Protein AF-A0A538Q6T3-F1 (afdb_monomer)

Foldseek 3Di:
DDDDDDDDDDPPPPPPPPPPDPPLPDQPDLQWAKDWPFKDDPPGTADVQDADEAEAAQRRHKIKTKIFDSPLQFKKKKFKDWACDPDPQDAGQWIWIWHRDSHRITMIIIRCNRVDDPVQAPHWIKIKIKMKRDDACRDDNHNPHRDPSIHMDMGIYTYHYHYPDDD

Structure (mmCIF, N/CA/C/O backbone):
data_AF-A0A538Q6T3-F1
#
_entry.id   AF-A0A538Q6T3-F1
#
loop_
_atom_site.group_PDB
_atom_site.id
_atom_site.type_symbol
_atom_site.label_atom_id
_atom_site.la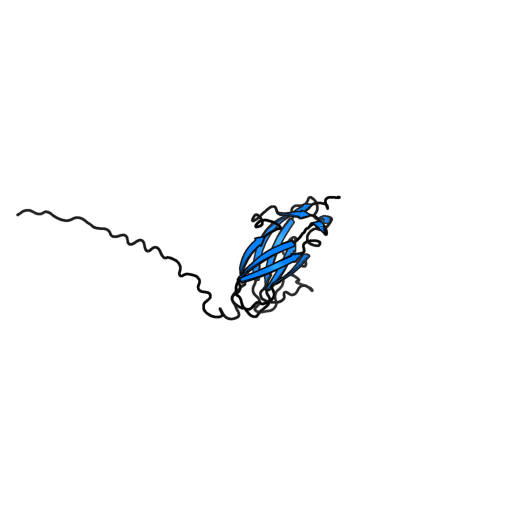bel_alt_id
_atom_site.label_comp_id
_atom_site.label_asym_id
_atom_site.label_entity_id
_atom_site.label_seq_id
_atom_site.pdbx_PDB_ins_code
_atom_site.Cartn_x
_atom_site.Cartn_y
_atom_site.Cartn_z
_atom_site.occupancy
_atom_site.B_iso_or_equiv
_atom_site.auth_seq_id
_atom_site.auth_comp_id
_atom_site.auth_asym_id
_atom_site.auth_atom_id
_atom_site.pdbx_PDB_model_num
ATOM 1 N N . MET A 1 1 ? 79.892 8.977 18.333 1.00 39.94 1 MET A N 1
ATOM 2 C CA . MET A 1 1 ? 79.068 9.260 17.139 1.00 39.94 1 MET A CA 1
ATOM 3 C C . MET A 1 1 ? 77.616 9.264 17.573 1.00 39.94 1 MET A C 1
ATOM 5 O O . MET A 1 1 ? 77.182 8.302 18.191 1.00 39.94 1 MET A O 1
ATOM 9 N N . LEU A 1 2 ? 76.946 10.397 17.365 1.00 38.59 2 LEU A N 1
ATOM 10 C CA . LEU A 1 2 ? 75.563 10.674 17.750 1.00 38.59 2 LEU A CA 1
ATOM 11 C C . LEU A 1 2 ? 74.589 9.763 16.993 1.00 38.59 2 LEU A C 1
ATOM 13 O O . LEU A 1 2 ? 74.627 9.723 15.767 1.00 38.59 2 LEU A O 1
ATOM 17 N N . GLY A 1 3 ? 73.714 9.071 17.721 1.00 40.81 3 GLY A N 1
ATOM 18 C CA . GLY A 1 3 ? 72.516 8.450 17.165 1.00 40.81 3 GLY A CA 1
ATOM 19 C C . GLY A 1 3 ? 71.310 9.320 17.489 1.00 40.81 3 GLY A C 1
ATOM 20 O O . GLY A 1 3 ? 71.035 9.540 18.665 1.00 40.81 3 GLY A O 1
ATOM 21 N N . LEU A 1 4 ? 70.620 9.833 16.470 1.00 40.66 4 LEU A N 1
ATOM 22 C CA . LEU A 1 4 ? 69.312 10.477 16.602 1.00 40.66 4 LEU A CA 1
ATOM 23 C C . LEU A 1 4 ? 68.626 10.577 15.223 1.00 40.66 4 LEU A C 1
ATOM 25 O O . LEU A 1 4 ? 69.212 11.118 14.291 1.00 40.66 4 LEU A O 1
ATOM 29 N N . TRP A 1 5 ? 67.360 10.122 15.209 1.00 40.66 5 TRP A N 1
ATOM 30 C CA . TRP A 1 5 ? 66.224 10.412 14.300 1.00 40.66 5 TRP A CA 1
ATOM 31 C C . TRP A 1 5 ? 65.911 9.409 13.169 1.00 40.66 5 TRP A C 1
ATOM 33 O O . TRP A 1 5 ? 66.832 8.785 12.651 1.00 40.66 5 TRP A O 1
ATOM 43 N N . PRO A 1 6 ? 64.643 9.324 12.688 1.00 49.91 6 PRO A N 1
ATOM 44 C CA . PRO A 1 6 ? 63.377 9.803 13.272 1.00 49.91 6 PRO A CA 1
ATOM 45 C C . PRO A 1 6 ? 62.212 8.783 13.270 1.00 49.91 6 PRO A C 1
ATOM 47 O O . PRO A 1 6 ? 62.073 7.913 12.419 1.00 49.91 6 PRO A O 1
ATOM 50 N N . THR A 1 7 ? 61.369 8.977 14.281 1.00 50.41 7 THR A N 1
ATOM 51 C CA . THR A 1 7 ? 59.898 9.004 14.310 1.00 50.41 7 THR A CA 1
ATOM 52 C C . THR A 1 7 ? 59.081 8.362 13.181 1.00 50.41 7 THR A C 1
ATOM 54 O O . THR A 1 7 ? 59.127 8.754 12.018 1.00 50.41 7 THR A O 1
ATOM 57 N N . ALA A 1 8 ? 58.203 7.462 13.625 1.00 49.97 8 ALA A N 1
ATOM 58 C CA . ALA A 1 8 ? 57.059 6.913 12.920 1.00 49.97 8 ALA A CA 1
ATOM 59 C C . ALA A 1 8 ? 56.132 7.991 12.330 1.00 49.97 8 ALA A C 1
ATOM 61 O O . ALA A 1 8 ? 55.769 8.952 13.009 1.00 49.97 8 ALA A O 1
ATOM 62 N N . LEU A 1 9 ? 55.663 7.752 11.105 1.00 45.97 9 LEU A N 1
ATOM 63 C CA . LEU A 1 9 ? 54.484 8.401 10.542 1.00 45.97 9 LEU 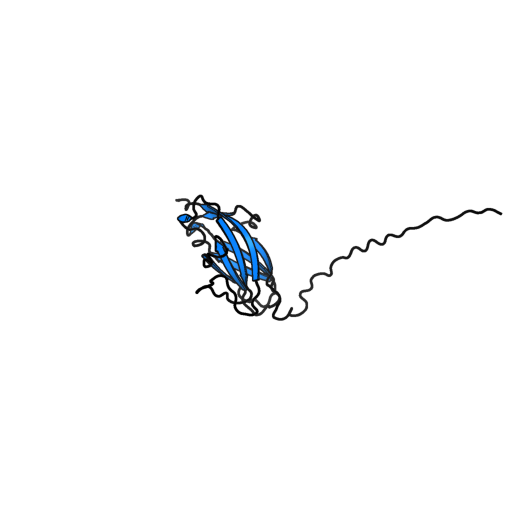A CA 1
ATOM 64 C C . LEU A 1 9 ? 53.527 7.299 10.068 1.00 45.97 9 LEU A C 1
ATOM 66 O O . LEU A 1 9 ? 53.625 6.785 8.956 1.00 45.97 9 LEU A O 1
ATOM 70 N N . GLY A 1 10 ? 52.642 6.874 10.972 1.00 44.28 10 GLY A N 1
ATOM 71 C CA . GLY A 1 10 ? 51.541 5.971 10.658 1.00 44.28 10 GLY A CA 1
ATOM 72 C C . GLY A 1 10 ? 50.477 6.720 9.865 1.00 44.28 10 GLY A C 1
ATOM 73 O O . GLY A 1 10 ? 49.658 7.425 10.444 1.00 44.28 10 GLY A O 1
ATOM 74 N N . ALA A 1 11 ? 50.496 6.573 8.542 1.00 42.22 11 ALA A N 1
ATOM 75 C CA . ALA A 1 11 ? 49.407 7.006 7.680 1.00 42.22 11 ALA A CA 1
ATOM 76 C C . ALA A 1 11 ? 48.329 5.912 7.658 1.00 42.22 11 ALA A C 1
ATOM 78 O O . ALA A 1 11 ? 48.335 5.020 6.811 1.00 42.22 11 ALA A O 1
ATOM 79 N N . THR A 1 12 ? 47.395 5.966 8.605 1.00 51.41 12 THR A N 1
ATOM 80 C CA . THR A 1 12 ? 46.109 5.279 8.476 1.00 51.41 12 THR A CA 1
ATOM 81 C C . THR A 1 12 ? 45.298 5.997 7.400 1.00 51.41 12 THR A C 1
ATOM 83 O O . THR A 1 12 ? 44.516 6.904 7.675 1.00 51.41 12 THR A O 1
ATOM 86 N N . LEU A 1 13 ? 45.493 5.600 6.141 1.00 46.19 13 LEU A N 1
ATOM 87 C CA . LEU A 1 13 ? 44.553 5.903 5.065 1.00 46.19 13 LEU A CA 1
ATOM 88 C C . LEU A 1 13 ? 43.273 5.105 5.335 1.00 46.19 13 LEU A C 1
ATOM 90 O O . LEU A 1 13 ? 43.065 4.017 4.803 1.00 46.19 13 LEU A O 1
ATOM 94 N N . GLY A 1 14 ? 42.433 5.638 6.222 1.00 48.72 14 GLY A N 1
ATOM 95 C CA . GLY A 1 14 ? 41.038 5.250 6.331 1.00 48.72 14 GLY A CA 1
ATOM 96 C C . GLY A 1 14 ? 40.367 5.605 5.015 1.00 48.72 14 GLY A C 1
ATOM 97 O O . GLY A 1 14 ? 39.931 6.738 4.822 1.00 48.72 14 GLY A O 1
ATOM 98 N N . GLY A 1 15 ? 40.356 4.651 4.086 1.00 45.34 15 GLY A N 1
ATOM 99 C CA . GLY A 1 15 ? 39.586 4.744 2.863 1.00 45.34 15 GLY A CA 1
ATOM 100 C C . GLY A 1 15 ? 38.132 4.975 3.241 1.00 45.34 15 GLY A C 1
ATOM 101 O O . GLY A 1 15 ? 37.444 4.052 3.673 1.00 45.34 15 GLY A O 1
ATOM 102 N N . CYS A 1 16 ? 37.664 6.213 3.092 1.00 48.09 16 CYS A N 1
ATOM 103 C CA . CYS A 1 16 ? 36.247 6.465 2.920 1.00 48.09 16 CYS A CA 1
ATOM 104 C C . CYS A 1 16 ? 35.874 5.766 1.615 1.00 48.09 16 CYS A C 1
ATOM 106 O O . CYS A 1 16 ? 36.076 6.305 0.528 1.00 48.09 16 CYS A O 1
ATOM 108 N N . VAL A 1 17 ? 35.408 4.523 1.730 1.00 50.12 17 VAL A N 1
ATOM 109 C CA . VAL A 1 17 ? 34.679 3.850 0.665 1.00 50.12 17 VAL A CA 1
ATOM 110 C C . VAL A 1 17 ? 33.393 4.648 0.514 1.00 50.12 17 VAL A C 1
ATOM 112 O O . VAL A 1 17 ? 32.395 4.378 1.174 1.00 50.12 17 VAL A O 1
ATOM 115 N N . PHE A 1 18 ? 33.448 5.706 -0.291 1.00 46.03 18 PHE A N 1
ATOM 116 C CA . PHE A 1 18 ? 32.245 6.306 -0.829 1.00 46.03 18 PHE A CA 1
ATOM 117 C C . PHE A 1 18 ? 31.630 5.219 -1.706 1.00 46.03 18 PHE A C 1
ATOM 119 O O . PHE A 1 18 ? 32.280 4.809 -2.674 1.00 46.03 18 PHE A O 1
ATOM 126 N N . PRO A 1 19 ? 30.449 4.679 -1.353 1.00 49.03 19 PRO A N 1
ATOM 127 C CA . PRO A 1 19 ? 29.786 3.757 -2.252 1.00 49.03 19 PRO A CA 1
ATOM 128 C C . PRO A 1 19 ? 29.643 4.474 -3.599 1.00 49.03 19 PRO A C 1
ATOM 130 O O . PRO A 1 19 ? 29.355 5.679 -3.607 1.00 49.03 19 PRO A O 1
ATOM 133 N N . PRO A 1 20 ? 29.900 3.790 -4.728 1.00 53.09 20 PRO A N 1
ATOM 134 C CA . PRO A 1 20 ? 29.647 4.389 -6.027 1.00 53.09 20 PRO A CA 1
ATOM 135 C C . PRO A 1 20 ? 28.216 4.925 -6.022 1.00 53.09 20 PRO A C 1
ATOM 137 O O . PRO A 1 20 ? 27.312 4.295 -5.462 1.00 53.09 20 PRO A O 1
ATOM 140 N N . SER A 1 21 ? 28.016 6.113 -6.594 1.00 54.34 21 SER A N 1
ATOM 141 C CA . SER A 1 21 ? 26.663 6.591 -6.841 1.00 54.34 21 SER A CA 1
ATOM 142 C C . SER A 1 21 ? 25.929 5.485 -7.592 1.00 54.34 21 SER A C 1
ATOM 144 O O . SER A 1 21 ? 26.462 4.948 -8.563 1.00 54.34 21 SER A O 1
ATOM 146 N N . LEU A 1 22 ? 24.754 5.091 -7.091 1.00 45.59 22 LEU A N 1
ATOM 147 C CA . LEU A 1 22 ? 23.904 4.105 -7.745 1.00 45.59 22 LEU A CA 1
ATOM 148 C C . LEU A 1 22 ? 23.449 4.727 -9.068 1.00 45.59 22 LEU A C 1
ATOM 150 O O . LEU A 1 22 ? 22.450 5.440 -9.137 1.00 45.59 22 LEU A O 1
ATOM 154 N N . GLN A 1 23 ? 24.265 4.558 -10.100 1.00 51.69 23 GLN A N 1
ATOM 155 C CA . GLN A 1 23 ? 23.912 4.917 -11.453 1.00 51.69 23 GLN A CA 1
ATOM 156 C C . GLN A 1 23 ? 22.928 3.841 -11.888 1.00 51.69 23 GLN A C 1
ATOM 158 O O . GLN A 1 23 ? 23.283 2.666 -11.940 1.00 51.69 23 GLN A O 1
ATOM 163 N N . VAL A 1 24 ? 21.684 4.241 -12.154 1.00 54.91 24 VAL A N 1
ATOM 164 C CA . VAL A 1 24 ? 20.734 3.432 -12.925 1.00 54.91 24 VAL A CA 1
ATOM 165 C C . VAL A 1 24 ? 21.263 3.432 -14.361 1.00 54.91 24 VAL A C 1
ATOM 167 O O . VAL A 1 24 ? 20.790 4.169 -15.221 1.00 54.91 24 VAL A O 1
ATOM 170 N N . ALA A 1 25 ? 22.383 2.748 -14.559 1.00 48.25 25 ALA A N 1
ATOM 171 C CA . ALA A 1 25 ? 23.025 2.548 -15.835 1.00 48.25 25 ALA A CA 1
ATOM 172 C C . ALA A 1 25 ? 22.755 1.097 -16.205 1.00 48.25 25 ALA A C 1
ATOM 174 O O . ALA A 1 25 ? 23.119 0.189 -15.460 1.00 48.25 25 ALA A O 1
ATOM 175 N N . ASP A 1 26 ? 22.095 0.955 -17.346 1.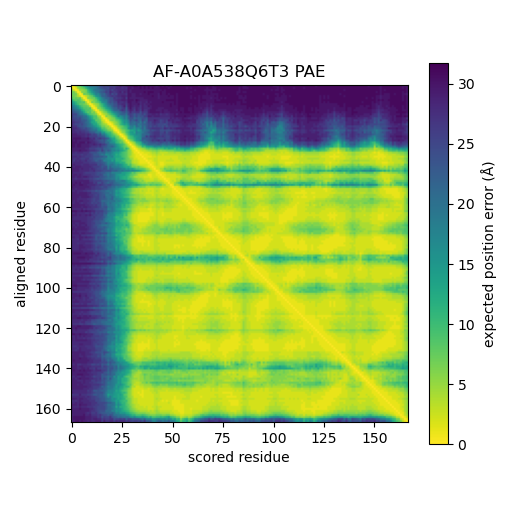00 47.31 26 ASP A N 1
ATOM 176 C CA . ASP A 1 26 ? 21.633 -0.279 -17.956 1.00 47.31 26 ASP A CA 1
ATOM 177 C C . ASP A 1 26 ? 20.447 -0.942 -17.245 1.00 47.31 26 ASP A C 1
ATOM 179 O O . ASP A 1 26 ? 20.404 -1.093 -16.026 1.00 47.31 26 ASP A O 1
ATOM 183 N N . ASP A 1 27 ? 19.452 -1.281 -18.069 1.00 49.06 27 ASP A N 1
ATOM 184 C CA . ASP A 1 27 ? 18.365 -2.217 -17.790 1.00 49.06 27 ASP A CA 1
ATOM 185 C C . ASP A 1 27 ? 18.905 -3.348 -16.906 1.00 49.06 27 ASP A C 1
ATOM 187 O O . ASP A 1 27 ? 19.675 -4.201 -17.362 1.00 49.06 27 ASP A O 1
ATOM 191 N N . ALA A 1 28 ? 18.610 -3.288 -15.604 1.00 50.41 28 ALA A N 1
ATOM 192 C CA . ALA A 1 28 ? 19.057 -4.286 -14.646 1.00 50.41 28 ALA A CA 1
ATOM 193 C C . ALA A 1 28 ? 18.196 -5.532 -14.885 1.00 50.41 28 ALA A C 1
ATOM 195 O O . ALA A 1 28 ? 17.216 -5.767 -14.181 1.00 50.41 28 ALA A O 1
ATOM 196 N N . GLY A 1 29 ? 18.521 -6.248 -15.963 1.00 54.91 29 GLY A N 1
ATOM 197 C CA . GLY A 1 29 ? 17.551 -7.000 -16.752 1.00 54.91 29 GLY A CA 1
ATOM 198 C C . GLY A 1 29 ? 16.658 -7.943 -15.963 1.00 54.91 29 GLY A C 1
ATOM 199 O O . GLY A 1 29 ? 17.158 -8.651 -15.103 1.00 54.91 29 GLY A O 1
ATOM 200 N N . VAL A 1 30 ? 15.366 -7.976 -16.309 1.00 57.59 30 VAL A N 1
ATOM 201 C CA . VAL A 1 30 ? 14.259 -8.918 -15.984 1.00 57.59 30 VAL A CA 1
ATOM 202 C C . VAL A 1 30 ? 14.060 -9.356 -14.515 1.00 57.59 30 VAL A C 1
ATOM 204 O O . VAL A 1 30 ? 12.999 -9.870 -14.178 1.00 57.59 30 VAL A O 1
ATOM 207 N N . ASN A 1 31 ? 15.035 -9.207 -13.622 1.00 65.56 31 ASN A N 1
ATOM 208 C CA . ASN A 1 31 ? 15.081 -9.880 -12.321 1.00 65.56 31 ASN A CA 1
ATOM 209 C C . ASN A 1 31 ? 15.536 -8.945 -11.189 1.00 65.56 31 ASN A C 1
ATOM 211 O O . ASN A 1 31 ? 16.148 -9.385 -10.212 1.00 65.56 31 ASN A O 1
ATOM 215 N N . SER A 1 32 ? 15.264 -7.648 -11.334 1.00 74.25 32 SER A N 1
ATOM 216 C CA . SER A 1 32 ? 15.476 -6.655 -10.283 1.00 74.25 32 SER A CA 1
ATOM 217 C C . SER A 1 32 ? 14.157 -6.417 -9.550 1.00 74.25 32 SER A C 1
ATOM 219 O O . SER A 1 32 ? 13.204 -5.972 -10.181 1.00 74.25 32 SER A O 1
ATOM 221 N N . PRO A 1 33 ? 14.060 -6.697 -8.235 1.00 82.88 33 PRO A N 1
ATOM 222 C CA . PRO A 1 33 ? 12.829 -6.444 -7.503 1.00 82.88 33 PRO A CA 1
ATOM 223 C C . PRO A 1 33 ? 12.550 -4.935 -7.459 1.00 82.88 33 PRO A C 1
ATOM 225 O O . PRO A 1 33 ? 13.491 -4.148 -7.292 1.00 82.88 33 PRO A O 1
ATOM 228 N N . PRO A 1 34 ? 11.277 -4.513 -7.502 1.00 92.19 34 PRO A N 1
ATOM 229 C CA . PRO A 1 34 ? 10.939 -3.121 -7.269 1.00 92.19 34 PRO A CA 1
ATOM 230 C C . PRO A 1 34 ? 11.299 -2.742 -5.827 1.00 92.19 34 PRO A C 1
ATOM 232 O O . PRO A 1 34 ? 11.327 -3.586 -4.928 1.00 92.19 34 PRO A O 1
ATOM 235 N N . ALA A 1 35 ? 11.530 -1.457 -5.572 1.00 94.31 35 ALA A N 1
ATOM 236 C CA . ALA A 1 35 ? 11.786 -0.928 -4.236 1.00 94.31 35 ALA A CA 1
ATOM 237 C C . ALA A 1 35 ? 10.750 0.135 -3.847 1.00 94.31 35 ALA A C 1
ATOM 239 O O . ALA A 1 35 ? 10.427 1.034 -4.625 1.00 94.31 35 ALA A O 1
ATOM 240 N N . ILE A 1 36 ? 10.259 0.067 -2.605 1.00 96.25 36 ILE A N 1
ATOM 241 C CA . ILE A 1 36 ? 9.409 1.110 -2.019 1.00 96.25 36 ILE A CA 1
ATOM 242 C C . ILE A 1 36 ? 10.315 2.149 -1.371 1.00 96.25 36 ILE A C 1
ATOM 244 O O . ILE A 1 36 ? 10.962 1.871 -0.359 1.00 96.25 36 ILE A O 1
ATOM 248 N N . LEU A 1 37 ? 10.322 3.362 -1.913 1.00 94.88 37 LEU A N 1
ATOM 249 C CA . LEU A 1 37 ? 11.074 4.484 -1.356 1.00 94.88 37 LEU A CA 1
ATOM 250 C C . LEU A 1 37 ? 10.336 5.107 -0.168 1.00 94.88 37 LEU A C 1
ATOM 252 O O . LEU A 1 37 ? 10.945 5.385 0.863 1.00 94.88 37 LEU A O 1
ATOM 256 N N . SER A 1 38 ? 9.022 5.296 -0.299 1.00 94.31 38 SER A N 1
ATOM 257 C CA . SER A 1 38 ? 8.165 5.833 0.761 1.00 94.31 38 SER A CA 1
ATOM 258 C C . SER A 1 38 ? 6.690 5.521 0.513 1.00 94.31 38 SER A C 1
ATOM 260 O O . SER A 1 38 ? 6.246 5.416 -0.632 1.00 94.31 38 SER A O 1
ATOM 262 N N . VAL A 1 39 ? 5.919 5.411 1.595 1.00 95.31 39 VAL A N 1
ATOM 263 C CA . VAL A 1 39 ? 4.451 5.397 1.567 1.00 95.31 39 VAL A CA 1
ATOM 264 C C . VAL A 1 39 ? 3.980 6.665 2.258 1.00 95.31 39 VAL A C 1
ATOM 266 O O . VAL A 1 39 ? 4.335 6.905 3.408 1.00 95.31 39 VAL A O 1
ATOM 269 N N . LEU A 1 40 ? 3.218 7.495 1.557 1.00 93.69 40 LEU A N 1
ATOM 270 C CA . LEU A 1 40 ? 2.710 8.765 2.051 1.00 93.69 40 LEU A CA 1
ATOM 271 C C . LEU A 1 40 ? 1.196 8.684 2.230 1.00 93.69 40 LEU A C 1
ATOM 273 O O . LEU A 1 40 ? 0.492 8.207 1.338 1.00 93.69 40 LEU A O 1
ATOM 277 N N . GLY A 1 41 ? 0.716 9.183 3.368 1.00 87.88 41 GLY A N 1
ATOM 278 C CA . GLY A 1 41 ? -0.678 9.597 3.521 1.00 87.88 41 GLY A CA 1
ATOM 279 C C . GLY A 1 41 ? -0.908 10.977 2.904 1.00 87.88 41 GLY A C 1
ATOM 280 O O . GLY A 1 41 ? -0.089 11.460 2.120 1.00 87.88 41 GLY A O 1
ATOM 281 N N . ASP A 1 42 ? -1.989 11.645 3.300 1.00 77.94 42 ASP A N 1
ATOM 282 C CA . ASP A 1 42 ? -2.411 12.908 2.679 1.00 77.94 42 ASP A CA 1
ATOM 283 C C . ASP A 1 42 ? -1.355 14.025 2.737 1.00 77.94 42 ASP A C 1
ATOM 285 O O . ASP A 1 42 ? -1.276 14.840 1.818 1.00 77.94 42 ASP A O 1
ATOM 289 N N . GLN A 1 43 ? -0.526 14.079 3.789 1.00 74.75 43 GLN A N 1
ATOM 290 C CA . GLN A 1 43 ? 0.432 15.182 3.985 1.00 74.75 43 GLN A CA 1
ATOM 291 C C . GLN A 1 43 ? 1.861 14.770 4.356 1.00 74.75 43 GLN A C 1
ATOM 293 O O . GLN A 1 43 ? 2.759 15.610 4.322 1.00 74.75 43 GLN A O 1
ATOM 298 N N . ALA A 1 44 ? 2.107 13.505 4.704 1.00 86.50 44 ALA A N 1
ATOM 299 C CA . ALA A 1 44 ? 3.413 13.068 5.193 1.00 86.50 44 ALA A CA 1
ATOM 300 C C . ALA A 1 44 ? 3.663 11.572 4.940 1.00 86.50 44 ALA A C 1
ATOM 302 O O . ALA A 1 44 ? 2.703 10.808 4.779 1.00 86.50 44 ALA A O 1
ATOM 303 N N . PRO A 1 45 ? 4.939 11.134 4.937 1.00 91.75 45 PRO A N 1
ATOM 304 C CA . PRO A 1 45 ? 5.279 9.721 5.028 1.00 91.75 45 PRO A CA 1
ATOM 305 C C . PRO A 1 45 ? 4.591 9.072 6.230 1.00 91.75 45 PRO A C 1
ATOM 307 O O . PRO A 1 45 ? 4.530 9.658 7.313 1.00 91.75 45 PRO A O 1
ATOM 310 N N . LEU A 1 46 ? 4.080 7.860 6.038 1.00 92.50 46 LEU A N 1
ATOM 311 C CA . LEU A 1 46 ? 3.502 7.089 7.124 1.00 92.50 46 LEU A CA 1
ATOM 312 C C . LEU A 1 46 ? 4.586 6.754 8.162 1.00 92.50 46 LEU A C 1
ATOM 314 O O . LEU A 1 46 ? 5.716 6.429 7.787 1.00 92.50 46 LEU A O 1
ATOM 318 N N . PRO A 1 47 ? 4.264 6.798 9.465 1.00 89.31 47 PRO A N 1
ATOM 319 C CA . PRO A 1 47 ? 5.180 6.328 10.494 1.00 89.31 47 PRO A CA 1
ATOM 320 C C . PRO A 1 47 ? 5.393 4.818 10.335 1.00 89.31 47 PRO A C 1
ATOM 322 O O . PRO A 1 47 ? 4.422 4.069 10.297 1.00 89.31 47 PRO A O 1
ATOM 325 N N . GLU A 1 48 ? 6.644 4.358 10.282 1.00 87.38 48 GLU A N 1
ATOM 326 C CA . GLU A 1 48 ? 7.000 2.932 10.210 1.00 87.38 48 GLU A CA 1
ATOM 327 C C . GLU A 1 48 ? 7.594 2.457 11.540 1.00 87.38 48 GLU A C 1
ATOM 329 O O . GLU A 1 48 ? 8.556 3.065 12.013 1.00 87.38 48 GLU A O 1
ATOM 334 N N . PRO A 1 49 ? 7.060 1.390 12.168 1.00 82.06 49 PRO A N 1
ATOM 335 C CA . PRO A 1 49 ? 5.935 0.548 11.746 1.00 82.06 49 PRO A CA 1
ATOM 336 C C . PRO A 1 49 ? 4.554 1.068 12.203 1.00 82.06 49 PRO A C 1
ATOM 338 O O . PRO A 1 49 ? 3.623 0.289 12.304 1.00 82.06 49 PRO A O 1
ATOM 341 N N . GLY A 1 50 ? 4.363 2.350 12.504 1.00 72.81 50 GLY A N 1
ATOM 342 C CA . GLY A 1 50 ? 3.043 2.910 12.845 1.00 72.81 50 GLY A CA 1
ATOM 343 C C . GLY A 1 50 ? 2.666 2.795 14.328 1.00 72.81 50 GLY A C 1
ATOM 344 O O . GLY A 1 50 ? 3.395 2.190 15.112 1.00 72.81 50 GLY A O 1
ATOM 345 N N . PRO A 1 51 ? 1.554 3.432 14.747 1.00 88.69 51 PRO A N 1
ATOM 346 C CA . PRO A 1 51 ? 0.250 3.227 14.118 1.00 88.69 51 PRO A CA 1
ATOM 347 C C . PRO A 1 51 ? -0.115 4.213 13.000 1.00 88.69 51 PRO A C 1
ATOM 349 O O . PRO A 1 51 ? 0.194 5.398 13.069 1.00 88.69 51 PRO A O 1
ATOM 352 N N . VAL A 1 52 ? -0.849 3.708 12.011 1.00 94.38 52 VAL A N 1
ATOM 353 C CA . VAL A 1 52 ? -1.503 4.444 10.925 1.00 94.38 52 VAL A CA 1
ATOM 354 C C . VAL A 1 52 ? -3.007 4.411 11.181 1.00 94.38 52 VAL A C 1
ATOM 356 O O . VAL A 1 52 ? -3.608 3.336 11.221 1.00 94.38 52 VAL A O 1
ATOM 359 N N . SER A 1 53 ? -3.611 5.580 11.388 1.00 93.81 53 SER A N 1
ATOM 360 C CA . SER A 1 53 ? -5.058 5.712 11.579 1.00 93.81 53 SER A CA 1
ATOM 361 C C . SER A 1 53 ? -5.739 5.916 10.233 1.00 93.81 53 SER A C 1
ATOM 363 O O . SER A 1 53 ? -5.356 6.820 9.496 1.00 93.81 53 SER A O 1
ATOM 365 N N . VAL A 1 54 ? -6.737 5.090 9.924 1.00 94.12 54 VAL A N 1
ATOM 366 C CA . VAL A 1 54 ? -7.525 5.200 8.689 1.00 94.12 54 VAL A CA 1
ATOM 367 C C . VAL A 1 54 ? -9.006 5.126 9.039 1.00 94.12 54 VAL A C 1
ATOM 369 O O . VAL A 1 54 ? -9.435 4.242 9.787 1.00 94.12 54 VAL A O 1
ATOM 372 N N . GLU A 1 55 ? -9.791 6.061 8.516 1.00 94.56 55 GLU A N 1
ATOM 373 C CA . GLU A 1 55 ? -11.245 6.027 8.647 1.00 94.56 55 GLU A CA 1
ATOM 374 C C . GLU A 1 55 ? -11.852 4.948 7.748 1.00 94.56 55 GLU A C 1
ATOM 376 O O . GLU A 1 55 ? -11.328 4.610 6.691 1.00 94.56 55 GLU A O 1
ATOM 381 N N . ARG A 1 56 ? -12.982 4.378 8.159 1.00 95.12 56 ARG A N 1
ATOM 382 C CA . ARG A 1 56 ? -13.746 3.469 7.302 1.00 95.12 56 ARG A CA 1
ATOM 383 C C . ARG A 1 56 ? -14.520 4.257 6.239 1.00 95.12 56 ARG A C 1
ATOM 385 O O . ARG A 1 56 ? -15.238 5.192 6.580 1.00 95.12 56 ARG A O 1
ATOM 392 N N . GLY A 1 57 ? -14.519 3.774 4.997 1.00 92.44 57 GLY A N 1
ATOM 393 C CA . GLY A 1 57 ? -15.358 4.310 3.920 1.00 92.44 57 GLY A CA 1
ATOM 394 C C . GLY A 1 57 ? -14.734 5.513 3.218 1.00 92.44 57 GLY A C 1
ATOM 395 O O . GLY A 1 57 ? -13.521 5.676 3.218 1.00 92.44 57 GLY A O 1
ATOM 396 N N . ASP A 1 58 ? -15.554 6.352 2.591 1.00 90.88 58 ASP A N 1
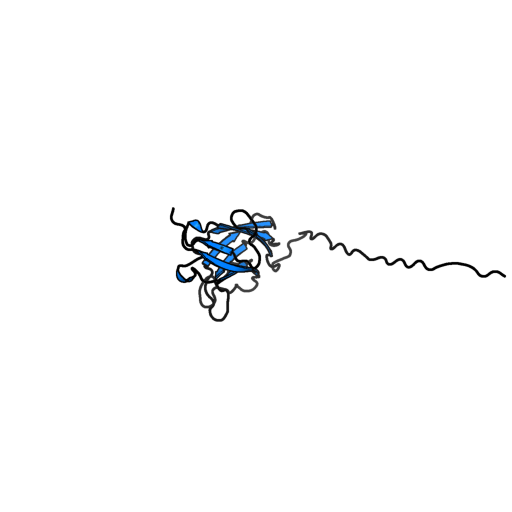ATOM 397 C CA . ASP A 1 58 ? -15.080 7.353 1.620 1.00 90.88 58 ASP A CA 1
ATOM 398 C C . ASP A 1 58 ? -14.124 8.411 2.203 1.00 90.88 58 ASP A C 1
ATOM 400 O O . ASP A 1 58 ? -13.311 8.978 1.475 1.00 90.88 58 ASP A O 1
ATOM 404 N N . ALA A 1 59 ? -14.162 8.629 3.520 1.00 89.50 59 ALA A N 1
ATOM 405 C CA . ALA A 1 59 ? -13.252 9.525 4.234 1.00 89.50 59 ALA A CA 1
ATOM 406 C C . ALA A 1 59 ? -11.824 8.963 4.410 1.00 89.50 59 ALA A C 1
ATOM 408 O O . ALA A 1 59 ? -10.933 9.685 4.845 1.00 89.50 59 ALA A O 1
ATOM 409 N N . ALA A 1 60 ? -11.574 7.697 4.053 1.00 91.62 60 ALA A N 1
ATOM 410 C CA . ALA A 1 60 ? -10.272 7.040 4.202 1.00 91.62 60 ALA A CA 1
ATOM 411 C C . ALA A 1 60 ? -9.144 7.672 3.362 1.00 91.62 60 ALA A C 1
ATOM 413 O O . ALA A 1 60 ? -7.969 7.382 3.593 1.00 91.62 60 ALA A O 1
ATOM 414 N N . GLY A 1 61 ? -9.491 8.483 2.360 1.00 92.50 61 GLY A N 1
ATOM 415 C CA . GLY A 1 61 ? -8.527 9.163 1.501 1.00 92.50 61 GLY A CA 1
ATOM 416 C C . GLY A 1 61 ? -7.752 8.211 0.587 1.00 92.50 61 GLY A C 1
ATOM 417 O O . GLY A 1 61 ? -8.286 7.226 0.056 1.00 92.50 61 GLY A O 1
ATOM 418 N N . SER A 1 62 ? -6.478 8.533 0.356 1.00 95.00 62 SER A N 1
ATOM 419 C CA . SER A 1 62 ? -5.598 7.756 -0.520 1.00 95.00 62 SER A CA 1
ATOM 420 C C . SER A 1 62 ? -4.170 7.679 0.013 1.00 95.00 62 SER A C 1
ATOM 422 O O . SER A 1 62 ? -3.699 8.595 0.679 1.00 95.00 62 SER A O 1
ATOM 424 N N . LEU A 1 63 ? -3.457 6.604 -0.324 1.00 95.75 63 LEU A N 1
ATOM 425 C CA . LEU A 1 63 ? -2.012 6.514 -0.123 1.00 95.75 63 LEU A CA 1
ATOM 426 C C . LEU A 1 63 ? -1.278 6.744 -1.433 1.00 95.75 63 LEU A C 1
ATOM 428 O O . LEU A 1 63 ? -1.659 6.210 -2.476 1.00 95.75 63 LEU A O 1
ATOM 432 N N . ARG A 1 64 ? -0.174 7.482 -1.362 1.00 96.94 64 ARG A N 1
ATOM 433 C CA . ARG A 1 64 ? 0.785 7.611 -2.459 1.00 96.94 64 ARG A CA 1
ATOM 434 C C . ARG A 1 64 ? 2.012 6.775 -2.144 1.00 96.94 64 ARG A C 1
ATOM 436 O O . ARG A 1 64 ? 2.639 6.962 -1.108 1.00 96.94 64 ARG A O 1
ATOM 443 N N . VAL A 1 65 ? 2.375 5.868 -3.039 1.00 97.38 65 VAL A N 1
ATOM 444 C CA . VAL A 1 65 ? 3.544 4.999 -2.879 1.00 97.38 65 VAL A CA 1
ATOM 445 C C . VAL A 1 65 ? 4.598 5.412 -3.891 1.00 97.38 65 VAL A C 1
ATOM 447 O O . VAL A 1 65 ? 4.354 5.336 -5.094 1.00 97.38 65 VAL A O 1
ATOM 450 N N . SER A 1 66 ? 5.753 5.857 -3.403 1.00 96.00 66 SER A N 1
ATOM 451 C CA . SER A 1 66 ? 6.911 6.202 -4.231 1.00 96.00 66 SER A CA 1
ATOM 452 C C . SER A 1 66 ? 7.759 4.959 -4.458 1.00 96.00 66 SER A C 1
ATOM 454 O O . SER A 1 66 ? 8.155 4.292 -3.499 1.00 96.00 66 SER A O 1
ATOM 456 N N . LEU A 1 67 ? 8.040 4.659 -5.721 1.00 96.25 67 LEU A N 1
ATOM 457 C CA . LEU A 1 67 ? 8.640 3.407 -6.166 1.00 96.25 67 LEU A CA 1
ATOM 458 C C . LEU A 1 67 ? 9.882 3.680 -7.008 1.00 96.25 67 LEU A C 1
ATOM 460 O O . LEU A 1 67 ? 9.952 4.700 -7.698 1.00 96.25 67 LEU A O 1
ATOM 464 N N . ILE A 1 68 ? 10.824 2.745 -6.973 1.00 94.06 68 ILE A N 1
ATOM 465 C CA . ILE A 1 68 ? 11.889 2.632 -7.966 1.00 94.06 68 ILE A CA 1
ATOM 466 C C . ILE A 1 68 ? 11.902 1.219 -8.535 1.00 94.06 68 ILE A C 1
ATOM 468 O O . ILE A 1 68 ? 11.740 0.250 -7.795 1.00 94.06 68 ILE A O 1
ATOM 472 N N . ASP A 1 69 ? 12.089 1.119 -9.838 1.00 91.25 69 ASP A N 1
ATOM 473 C CA . ASP A 1 69 ? 12.170 -0.136 -10.564 1.00 91.25 69 ASP A CA 1
ATOM 474 C C . ASP A 1 69 ? 13.068 0.048 -11.789 1.00 91.25 69 ASP A C 1
ATOM 476 O O . ASP A 1 69 ? 13.036 1.097 -12.431 1.00 91.25 69 ASP A O 1
ATOM 480 N N . ALA A 1 70 ? 13.922 -0.932 -12.066 1.00 87.75 70 ALA A N 1
ATOM 481 C CA . ALA A 1 70 ? 14.845 -0.854 -13.191 1.00 87.75 70 ALA A CA 1
ATOM 482 C C . ALA A 1 70 ? 14.167 -1.232 -14.514 1.00 87.75 70 ALA A C 1
ATOM 484 O O . ALA A 1 70 ? 14.583 -0.731 -15.560 1.00 87.75 70 ALA A O 1
ATOM 485 N N . ASP A 1 71 ? 13.110 -2.050 -14.465 1.00 87.06 71 ASP A N 1
ATOM 486 C CA . ASP A 1 71 ? 12.333 -2.415 -15.644 1.00 87.06 71 ASP A CA 1
ATOM 487 C C . ASP A 1 71 ? 11.327 -1.306 -15.981 1.00 8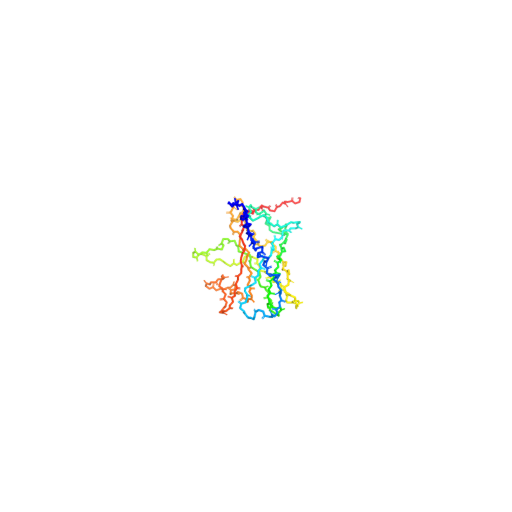7.06 71 ASP A C 1
ATOM 489 O O . ASP A 1 71 ? 10.191 -1.231 -15.504 1.00 87.06 71 ASP A O 1
ATOM 493 N N . ILE A 1 72 ? 11.771 -0.361 -16.807 1.00 88.31 72 ILE A N 1
ATOM 494 C CA . ILE A 1 72 ? 11.000 0.848 -17.104 1.00 88.31 72 ILE A CA 1
ATOM 495 C C . ILE A 1 72 ? 9.758 0.605 -17.980 1.00 88.31 72 ILE A C 1
ATOM 497 O O . ILE A 1 72 ? 8.953 1.540 -18.131 1.00 88.31 72 ILE A O 1
ATOM 501 N N . ASP A 1 73 ? 9.564 -0.616 -18.478 1.00 87.12 73 ASP A N 1
ATOM 502 C CA . ASP A 1 73 ? 8.505 -0.970 -19.421 1.00 87.12 73 ASP A CA 1
ATOM 503 C C . ASP A 1 73 ? 7.319 -1.684 -18.769 1.00 87.12 73 ASP A C 1
ATOM 505 O O . ASP A 1 73 ? 6.189 -1.515 -19.241 1.00 87.12 73 ASP A O 1
ATOM 509 N N . ASP A 1 74 ? 7.540 -2.363 -17.644 1.00 87.50 74 ASP A N 1
ATOM 510 C CA . ASP A 1 74 ? 6.503 -3.136 -16.965 1.00 87.50 74 ASP A CA 1
ATOM 511 C C . ASP A 1 74 ? 5.723 -2.334 -15.906 1.00 87.50 74 ASP A C 1
ATOM 513 O O . ASP A 1 74 ? 6.256 -1.422 -15.266 1.00 87.50 74 ASP A O 1
ATOM 517 N N . PRO A 1 75 ? 4.415 -2.598 -15.722 1.00 92.12 75 PRO A N 1
ATOM 518 C CA . PRO A 1 75 ? 3.625 -1.973 -14.665 1.00 92.12 75 PRO A CA 1
ATOM 519 C C . PRO A 1 75 ? 4.014 -2.523 -13.290 1.00 92.12 75 PRO A C 1
ATOM 521 O O . PRO A 1 75 ? 4.196 -3.724 -13.124 1.00 92.12 75 PRO A O 1
ATOM 524 N N . LEU A 1 76 ? 4.011 -1.665 -12.268 1.00 95.25 76 LEU A N 1
ATOM 525 C CA . LEU A 1 76 ? 4.126 -2.123 -10.880 1.00 95.25 76 LEU A CA 1
ATOM 526 C C . LEU A 1 76 ? 2.750 -2.264 -10.253 1.00 95.25 76 LEU A C 1
ATOM 528 O O . LEU A 1 76 ? 1.931 -1.343 -10.315 1.00 95.25 76 LEU A O 1
ATOM 532 N N . TYR A 1 77 ? 2.516 -3.383 -9.581 1.00 96.25 77 TYR A N 1
ATOM 533 C CA . TYR A 1 77 ? 1.253 -3.678 -8.920 1.00 96.25 77 TYR A CA 1
ATOM 534 C C . TYR A 1 77 ? 1.400 -3.504 -7.419 1.00 96.25 77 TYR A C 1
ATOM 536 O O . TYR A 1 77 ? 2.204 -4.169 -6.775 1.00 96.25 77 TYR A O 1
ATOM 544 N N . VAL A 1 78 ? 0.590 -2.623 -6.845 1.00 97.81 78 VAL A N 1
ATOM 545 C CA . VAL A 1 78 ? 0.580 -2.367 -5.407 1.00 97.81 78 VAL A CA 1
ATOM 546 C C . VAL A 1 78 ? -0.641 -3.042 -4.795 1.00 97.81 78 VAL A C 1
ATOM 548 O O . VAL A 1 78 ? -1.765 -2.927 -5.299 1.00 97.81 78 VAL A O 1
ATOM 551 N N . ARG A 1 79 ? -0.417 -3.775 -3.709 1.00 97.25 79 ARG A N 1
ATOM 552 C CA . ARG A 1 79 ? -1.446 -4.466 -2.937 1.00 97.25 79 ARG A CA 1
ATOM 553 C C . ARG A 1 79 ? -1.306 -4.100 -1.474 1.00 97.25 79 ARG A C 1
ATOM 555 O O . ARG A 1 79 ? -0.211 -4.154 -0.920 1.00 97.25 79 ARG A O 1
ATOM 562 N N . ILE A 1 80 ? -2.416 -3.731 -0.848 1.00 97.62 80 ILE A N 1
ATOM 563 C CA . ILE A 1 80 ? -2.452 -3.444 0.585 1.00 97.62 80 ILE A CA 1
ATOM 564 C C . ILE A 1 80 ? -3.294 -4.513 1.255 1.00 97.62 80 ILE A C 1
ATOM 566 O O . ILE A 1 80 ? -4.498 -4.636 1.011 1.00 97.62 80 ILE A O 1
ATOM 570 N N . PHE A 1 81 ? -2.634 -5.288 2.100 1.00 96.75 81 PHE A N 1
ATOM 571 C CA . PHE A 1 81 ? -3.232 -6.368 2.859 1.00 96.75 81 PHE A CA 1
ATOM 572 C C . PHE A 1 81 ? -3.454 -5.935 4.298 1.00 96.75 81 PHE A C 1
ATOM 574 O O . PHE A 1 81 ? -2.665 -5.173 4.860 1.00 96.75 81 PHE A O 1
ATOM 581 N N . VAL A 1 82 ? -4.516 -6.472 4.888 1.00 96.00 82 VAL A N 1
ATOM 582 C CA . VAL A 1 82 ? -4.738 -6.444 6.329 1.00 96.00 82 VAL A CA 1
ATOM 583 C C . VAL A 1 82 ? -4.575 -7.871 6.821 1.00 96.00 82 VAL A C 1
ATOM 585 O O . VAL A 1 82 ? -5.257 -8.766 6.332 1.00 96.00 82 VAL A O 1
ATOM 588 N N . ASP A 1 83 ? -3.643 -8.050 7.749 1.00 93.75 83 ASP A N 1
ATOM 589 C CA . ASP A 1 83 ? -3.176 -9.320 8.288 1.00 93.75 83 ASP A CA 1
ATOM 590 C C . ASP A 1 83 ? -2.587 -10.244 7.202 1.00 93.75 83 ASP A C 1
ATOM 592 O O . ASP A 1 83 ? -3.026 -11.373 7.018 1.00 93.75 83 ASP A O 1
ATOM 596 N N . TYR A 1 84 ? -1.560 -9.764 6.480 1.00 90.75 84 TYR A N 1
ATOM 597 C CA . TYR A 1 84 ? -0.770 -10.588 5.547 1.00 90.75 84 TYR A CA 1
ATOM 598 C C . TYR A 1 84 ? -0.051 -11.711 6.307 1.00 90.75 84 TYR A C 1
ATOM 600 O O . TYR A 1 84 ? 0.972 -11.480 6.957 1.00 90.75 84 TYR A O 1
ATOM 608 N N . ASN A 1 85 ? -0.610 -12.919 6.291 1.00 87.50 85 ASN A N 1
ATOM 609 C CA . ASN A 1 85 ? -0.132 -14.031 7.102 1.00 87.50 85 ASN A CA 1
ATOM 610 C C . ASN A 1 85 ? -0.323 -15.400 6.415 1.00 87.50 85 ASN A C 1
ATOM 612 O O . ASN A 1 85 ? -0.909 -15.528 5.342 1.00 87.50 85 ASN A O 1
ATOM 616 N N . MET A 1 86 ? 0.201 -16.437 7.071 1.00 75.12 86 MET A N 1
ATOM 617 C CA . MET A 1 86 ? -0.083 -17.846 6.793 1.00 75.12 86 MET A CA 1
ATOM 618 C C . MET A 1 86 ? -0.606 -18.507 8.078 1.00 75.12 86 MET A C 1
ATOM 620 O O . MET A 1 86 ? -0.115 -18.160 9.155 1.00 75.12 86 MET A O 1
ATOM 624 N N . PRO A 1 87 ? -1.540 -19.474 8.006 1.00 82.75 87 PRO A N 1
ATOM 625 C CA . PRO A 1 87 ? -2.094 -20.097 6.797 1.00 82.75 87 PRO A CA 1
ATOM 626 C C . PRO A 1 87 ? -3.271 -19.337 6.159 1.00 82.75 87 PRO A C 1
ATOM 628 O O . PRO A 1 87 ? -3.608 -19.625 5.013 1.00 82.75 87 PRO A O 1
ATOM 631 N N . ASP A 1 88 ? -3.870 -18.374 6.862 1.00 85.44 88 ASP A N 1
ATOM 632 C CA . ASP A 1 88 ? -5.091 -17.677 6.439 1.00 85.44 88 ASP A CA 1
ATOM 633 C C . ASP A 1 88 ? -4.810 -16.585 5.394 1.00 85.44 88 ASP A C 1
ATOM 635 O O . ASP A 1 88 ? -4.921 -15.388 5.646 1.00 85.44 88 ASP A O 1
ATOM 639 N N . ARG A 1 89 ? -4.445 -17.001 4.178 1.00 89.19 89 ARG A N 1
ATOM 640 C CA . ARG A 1 89 ? -4.083 -16.082 3.092 1.00 89.19 89 ARG A CA 1
ATOM 641 C C . ARG A 1 89 ? -5.302 -15.338 2.551 1.00 89.19 89 ARG A C 1
ATOM 643 O O . ARG A 1 89 ? -5.968 -15.794 1.624 1.00 89.19 89 ARG A O 1
ATOM 650 N N . LEU A 1 90 ? -5.588 -14.175 3.127 1.00 91.38 90 LEU A N 1
ATOM 651 C CA . LEU A 1 90 ? -6.661 -13.294 2.675 1.00 91.38 90 LEU A CA 1
ATOM 652 C C . LEU A 1 90 ? -6.235 -12.448 1.458 1.00 91.38 90 LEU A C 1
ATOM 654 O O . LEU A 1 90 ? -5.058 -12.079 1.356 1.00 91.38 90 LEU A O 1
ATOM 658 N N . PRO A 1 91 ? -7.175 -12.102 0.554 1.00 93.62 91 PRO A N 1
ATOM 659 C CA . PRO A 1 91 ? -6.917 -11.170 -0.539 1.00 93.62 91 PRO A CA 1
ATOM 660 C C . PRO A 1 91 ? -6.541 -9.766 -0.066 1.00 93.62 91 PRO A C 1
ATOM 662 O O . PRO A 1 91 ? -6.905 -9.331 1.030 1.00 93.62 91 PRO A O 1
ATOM 665 N N . ALA A 1 92 ? -5.855 -9.025 -0.936 1.00 96.12 92 ALA A N 1
ATOM 666 C CA . ALA A 1 92 ? -5.585 -7.611 -0.715 1.00 96.12 92 ALA A CA 1
ATOM 667 C C . ALA A 1 92 ? -6.899 -6.829 -0.617 1.00 96.12 92 ALA A C 1
ATOM 669 O O . ALA A 1 92 ? -7.803 -7.018 -1.433 1.00 96.12 92 ALA A O 1
ATOM 670 N N . ARG A 1 93 ? -6.988 -5.912 0.349 1.00 96.25 93 ARG A N 1
ATOM 671 C CA . ARG A 1 93 ? -8.153 -5.027 0.481 1.00 96.25 93 ARG A CA 1
ATOM 672 C C . ARG A 1 93 ? -8.100 -3.869 -0.500 1.00 96.25 93 ARG A C 1
ATOM 674 O O . ARG A 1 93 ? -9.140 -3.440 -0.983 1.00 96.25 93 ARG A O 1
ATOM 681 N N . ILE A 1 94 ? -6.895 -3.387 -0.807 1.00 97.75 94 ILE A N 1
ATOM 682 C CA . ILE A 1 94 ? -6.672 -2.332 -1.797 1.00 97.75 94 ILE A CA 1
ATOM 683 C C . ILE A 1 94 ? -5.760 -2.850 -2.900 1.00 97.75 94 ILE A C 1
ATOM 685 O O . ILE A 1 94 ? -4.742 -3.495 -2.632 1.00 97.75 94 ILE A O 1
ATOM 689 N N . GLN A 1 95 ? -6.121 -2.522 -4.137 1.00 97.19 95 GLN A N 1
ATOM 690 C CA . GLN A 1 95 ? -5.365 -2.840 -5.339 1.00 97.19 95 GLN A CA 1
ATOM 691 C C . GLN A 1 95 ? -5.210 -1.573 -6.178 1.00 97.19 95 GLN A C 1
ATOM 693 O O . GLN A 1 95 ? -6.174 -0.860 -6.445 1.00 97.19 95 GLN A O 1
ATOM 698 N N . CYS A 1 96 ? -3.982 -1.284 -6.573 1.00 97.50 96 CYS A N 1
ATOM 699 C CA . CYS A 1 96 ? -3.604 -0.124 -7.371 1.00 97.50 96 CYS A CA 1
ATOM 700 C C . CYS A 1 96 ? -2.369 -0.498 -8.199 1.00 97.50 96 CYS A C 1
ATOM 702 O O . CYS A 1 96 ? -1.791 -1.577 -8.033 1.00 97.50 96 CYS A O 1
ATOM 704 N N . ALA A 1 97 ? -1.967 0.375 -9.115 1.00 96.94 97 ALA A N 1
ATOM 705 C CA . ALA A 1 97 ? -0.781 0.168 -9.930 1.00 96.94 97 ALA A CA 1
ATOM 706 C C . ALA A 1 97 ? -0.076 1.496 -10.210 1.00 96.94 97 ALA A C 1
ATOM 708 O O . ALA A 1 97 ? -0.699 2.560 -10.160 1.00 96.94 97 ALA A O 1
ATOM 709 N N . ALA A 1 98 ? 1.216 1.424 -10.513 1.00 95.94 98 ALA A N 1
ATOM 710 C CA . ALA A 1 98 ? 1.940 2.504 -11.162 1.00 95.94 98 ALA A CA 1
ATOM 711 C C . ALA A 1 98 ? 2.117 2.149 -12.640 1.00 95.94 98 ALA A C 1
ATOM 713 O O . ALA A 1 98 ? 2.745 1.144 -12.977 1.00 95.94 98 ALA A O 1
ATOM 714 N N . THR A 1 99 ? 1.546 2.972 -13.516 1.00 90.81 99 THR A N 1
ATOM 715 C CA . THR A 1 99 ? 1.671 2.802 -14.966 1.00 90.81 99 THR A CA 1
ATOM 716 C C . THR A 1 99 ? 3.122 3.037 -15.405 1.00 90.81 99 THR A C 1
ATOM 718 O O . THR A 1 99 ? 3.759 3.962 -14.884 1.00 90.81 99 THR A O 1
ATOM 721 N N . PRO A 1 100 ? 3.642 2.272 -16.381 1.00 88.31 100 PRO A N 1
ATOM 722 C CA . PRO A 1 100 ? 4.947 2.539 -16.973 1.00 88.31 100 PRO A CA 1
ATOM 723 C C . PRO A 1 100 ? 5.002 3.954 -17.546 1.00 88.31 100 PRO A C 1
ATOM 725 O O . PRO A 1 100 ? 4.095 4.392 -18.254 1.00 88.31 100 PRO A O 1
ATOM 728 N N . ASN A 1 101 ? 6.079 4.675 -17.252 1.00 86.88 101 ASN A N 1
ATOM 729 C CA . ASN A 1 101 ? 6.304 6.039 -17.735 1.00 86.88 101 ASN A CA 1
ATOM 730 C C . ASN A 1 101 ? 7.706 6.220 -18.344 1.00 86.88 101 ASN A C 1
ATOM 732 O O . ASN A 1 101 ? 8.170 7.351 -18.466 1.00 86.88 101 ASN A O 1
ATOM 736 N N . LYS A 1 102 ? 8.377 5.113 -18.708 1.00 86.69 102 LYS A N 1
ATOM 737 C CA . LYS A 1 102 ? 9.763 5.081 -19.214 1.00 86.69 102 LYS A CA 1
ATOM 738 C C . LYS A 1 102 ? 10.789 5.703 -18.256 1.00 86.69 102 LYS A C 1
ATOM 740 O O . LYS A 1 102 ? 11.864 6.122 -18.674 1.00 86.69 102 LYS A O 1
ATOM 745 N N . THR A 1 103 ? 10.467 5.763 -16.965 1.0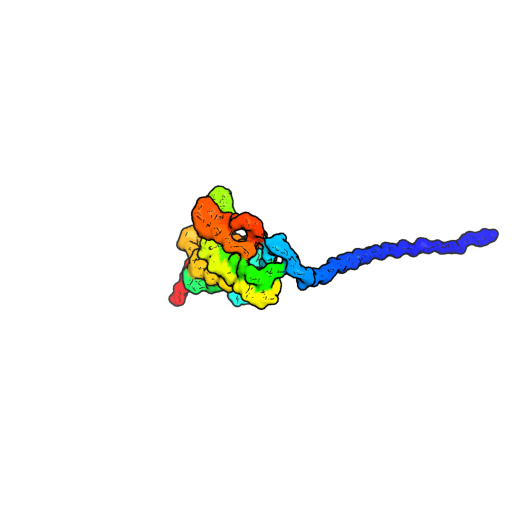0 88.19 103 THR A N 1
ATOM 746 C CA . THR A 1 103 ? 11.394 6.182 -15.914 1.00 88.19 103 THR A CA 1
ATOM 747 C C . THR A 1 103 ? 11.421 5.149 -14.800 1.00 88.19 103 THR A C 1
ATOM 749 O O . THR A 1 103 ? 10.414 4.490 -14.530 1.00 88.19 103 THR A O 1
ATOM 752 N N . ALA A 1 104 ? 12.574 5.043 -14.140 1.00 90.44 104 ALA A N 1
ATOM 753 C CA . ALA A 1 104 ? 12.745 4.127 -13.022 1.00 90.44 104 ALA A CA 1
ATOM 754 C C . ALA A 1 104 ? 11.939 4.557 -11.788 1.00 90.44 104 ALA A C 1
ATOM 756 O O . ALA A 1 104 ? 11.514 3.723 -11.000 1.00 90.44 104 ALA A O 1
ATOM 757 N N . PHE A 1 105 ? 11.705 5.863 -11.615 1.00 93.50 105 PHE A N 1
ATOM 758 C CA . PHE A 1 105 ? 10.963 6.406 -10.480 1.00 93.50 105 PHE A CA 1
ATOM 759 C C . PHE A 1 105 ? 9.482 6.544 -10.812 1.00 93.50 105 PHE A C 1
ATOM 761 O O . PHE A 1 105 ? 9.090 7.256 -11.737 1.00 93.50 105 PHE A O 1
ATOM 768 N N . ARG A 1 106 ? 8.638 5.895 -10.016 1.00 93.31 106 ARG A N 1
ATOM 769 C CA . ARG A 1 106 ? 7.196 5.847 -10.258 1.00 93.31 106 ARG A CA 1
ATOM 770 C C . ARG A 1 106 ? 6.417 6.185 -8.997 1.00 93.31 106 ARG A C 1
ATOM 772 O O . ARG A 1 106 ? 6.936 6.175 -7.881 1.00 93.31 106 ARG A O 1
ATOM 779 N N . THR A 1 107 ? 5.145 6.518 -9.170 1.00 95.38 107 THR A N 1
ATOM 780 C CA . THR A 1 107 ? 4.222 6.729 -8.054 1.00 95.38 107 THR A CA 1
ATOM 781 C C . THR A 1 107 ? 2.918 6.003 -8.333 1.00 95.38 107 THR A C 1
ATOM 783 O O . THR A 1 107 ? 2.312 6.213 -9.381 1.00 95.38 107 THR A O 1
ATOM 786 N N . ALA A 1 108 ? 2.472 5.186 -7.383 1.00 97.00 108 ALA A N 1
ATOM 787 C CA . ALA A 1 108 ? 1.120 4.635 -7.368 1.00 97.00 108 ALA A CA 1
ATOM 788 C C . ALA A 1 108 ? 0.246 5.449 -6.408 1.00 97.00 108 ALA A C 1
ATOM 790 O O . ALA A 1 108 ? 0.710 5.850 -5.340 1.00 97.00 108 ALA A O 1
ATOM 791 N N . THR A 1 109 ? -1.018 5.674 -6.769 1.00 97.12 109 THR A N 1
ATOM 792 C CA . THR A 1 109 ? -2.025 6.255 -5.865 1.00 97.12 109 THR A CA 1
ATOM 793 C C . THR A 1 109 ? -3.105 5.216 -5.592 1.00 97.12 109 THR A C 1
ATOM 795 O O . THR A 1 109 ? -3.681 4.658 -6.523 1.00 97.12 109 THR A O 1
ATOM 798 N N . CYS A 1 110 ? -3.359 4.939 -4.317 1.00 97.44 110 CYS A N 1
ATOM 799 C CA . CYS A 1 110 ? -4.188 3.836 -3.849 1.00 97.44 110 CYS A CA 1
ATOM 800 C C . CYS A 1 110 ? -5.345 4.378 -3.011 1.00 97.44 110 CYS A C 1
ATOM 802 O O . CYS A 1 110 ? -5.122 4.928 -1.936 1.00 97.44 110 CYS A O 1
ATOM 804 N N . SER A 1 111 ? -6.575 4.232 -3.501 1.00 96.75 111 SER A N 1
ATOM 805 C CA . SER A 1 111 ? -7.782 4.659 -2.785 1.00 96.75 111 SER A CA 1
ATOM 806 C C . SER A 1 111 ? -8.064 3.721 -1.607 1.00 96.75 111 SER A C 1
ATOM 808 O O . SER A 1 111 ? -8.041 2.504 -1.779 1.00 96.75 111 SER A O 1
ATOM 810 N N . LEU A 1 112 ? -8.309 4.272 -0.415 1.00 96.44 112 LEU A N 1
ATOM 811 C CA . LEU A 1 112 ? -8.472 3.508 0.826 1.00 96.44 112 LEU A CA 1
ATOM 812 C C . LEU A 1 112 ? -9.902 3.178 1.320 1.00 96.44 112 LEU A C 1
ATOM 814 O O . LEU A 1 112 ? -9.973 2.533 2.368 1.00 96.44 112 LEU A O 1
ATOM 818 N N . PRO A 1 113 ? -11.038 3.506 0.660 1.00 95.62 113 PRO A N 1
ATOM 819 C CA . PRO A 1 113 ? -12.368 3.261 1.237 1.00 95.62 113 PRO A CA 1
ATOM 820 C C . PRO A 1 113 ? -12.638 1.822 1.692 1.00 95.62 113 PRO A C 1
ATOM 822 O O . PRO A 1 113 ? -13.355 1.603 2.669 1.00 95.62 113 PRO A O 1
ATOM 825 N N . GLY A 1 114 ? -12.041 0.841 1.007 1.00 95.00 114 GLY A N 1
ATOM 826 C CA . GLY A 1 114 ? -12.150 -0.584 1.330 1.00 95.00 114 GLY A CA 1
ATOM 827 C C . GLY A 1 114 ? -11.099 -1.118 2.311 1.00 95.00 114 GLY A C 1
ATOM 828 O O . GLY A 1 114 ? -11.131 -2.306 2.632 1.00 95.00 114 GLY A O 1
ATOM 829 N N . LEU A 1 115 ? -10.155 -0.292 2.782 1.00 96.75 115 LEU A N 1
ATOM 830 C CA . LEU A 1 115 ? -9.051 -0.765 3.622 1.00 96.75 115 LEU A CA 1
ATOM 831 C C . LEU A 1 115 ? -9.542 -1.188 5.008 1.00 96.75 115 LEU A C 1
ATOM 833 O O . LEU A 1 115 ? -9.107 -2.218 5.514 1.00 96.75 115 LEU A O 1
ATOM 837 N N . CYS A 1 116 ? -10.449 -0.424 5.612 1.00 96.75 116 CYS A N 1
ATOM 838 C CA . CYS A 1 116 ? -11.012 -0.702 6.930 1.00 96.75 116 CYS A CA 1
ATOM 839 C C . CYS A 1 116 ? -12.428 -1.272 6.811 1.00 96.75 116 CYS A C 1
ATOM 841 O O . CYS A 1 116 ? -13.272 -0.699 6.130 1.00 96.75 116 CYS A O 1
ATOM 843 N N . MET A 1 117 ? -12.719 -2.372 7.509 1.00 95.81 117 MET A N 1
ATOM 844 C CA . MET A 1 117 ? -14.067 -2.932 7.636 1.00 95.81 117 MET A CA 1
ATOM 845 C C . MET A 1 117 ? -14.615 -2.678 9.043 1.00 95.81 117 MET A C 1
ATOM 847 O O . MET A 1 117 ? -13.883 -2.346 9.975 1.00 95.81 117 MET A O 1
ATOM 851 N N . THR A 1 118 ? -15.924 -2.864 9.231 1.00 95.31 118 THR A N 1
ATOM 852 C CA . THR A 1 118 ? -16.571 -2.725 10.550 1.00 95.31 118 THR A CA 1
ATOM 853 C C . THR A 1 118 ? -15.920 -3.611 11.615 1.00 95.31 118 THR A C 1
ATOM 855 O O . THR A 1 118 ? -15.789 -3.192 12.759 1.00 95.31 118 THR A O 1
ATOM 858 N N . SER A 1 119 ? -15.471 -4.807 11.229 1.00 95.38 119 SER A N 1
ATOM 859 C CA . SER A 1 119 ? -14.804 -5.780 12.100 1.00 95.38 119 SER A CA 1
ATOM 860 C C . SER A 1 119 ? -13.388 -5.389 12.535 1.00 95.38 119 SER A C 1
ATOM 862 O O . SER A 1 119 ? -12.796 -6.098 13.345 1.00 95.38 119 SER A O 1
ATOM 864 N N . ASP A 1 120 ? -12.815 -4.316 11.989 1.00 95.94 120 ASP A N 1
ATOM 865 C CA . ASP A 1 120 ? -11.467 -3.852 12.346 1.00 95.94 120 ASP A CA 1
ATOM 866 C C . ASP A 1 120 ? -11.485 -2.636 13.270 1.00 95.94 120 ASP A C 1
ATOM 868 O O . ASP A 1 120 ? -10.446 -2.250 13.803 1.00 95.94 120 ASP A O 1
ATOM 872 N N . ILE A 1 121 ? -12.650 -2.010 13.455 1.00 95.94 121 ILE A N 1
ATOM 873 C CA . ILE A 1 121 ? -12.773 -0.805 14.273 1.00 95.94 121 ILE A CA 1
ATOM 874 C C . ILE A 1 121 ? -12.390 -1.131 15.719 1.00 95.94 121 ILE A C 1
ATOM 876 O O . ILE A 1 121 ? -12.912 -2.066 16.322 1.00 95.94 121 ILE A O 1
ATOM 880 N N . GLY A 1 122 ? -11.476 -0.334 16.279 1.00 91.06 122 GLY A N 1
ATOM 881 C CA . GLY A 1 122 ? -10.990 -0.506 17.651 1.00 91.06 122 GLY A CA 1
ATOM 882 C C . GLY A 1 122 ? -9.980 -1.644 17.840 1.00 91.06 122 GLY A C 1
ATOM 883 O O . GLY A 1 122 ? -9.508 -1.843 18.958 1.00 91.06 122 GLY A O 1
ATOM 884 N N . ILE A 1 123 ? -9.606 -2.354 16.770 1.00 94.81 123 ILE A N 1
ATOM 885 C CA . ILE A 1 123 ? -8.604 -3.424 16.792 1.00 94.81 123 ILE A CA 1
ATOM 886 C C . ILE A 1 123 ? -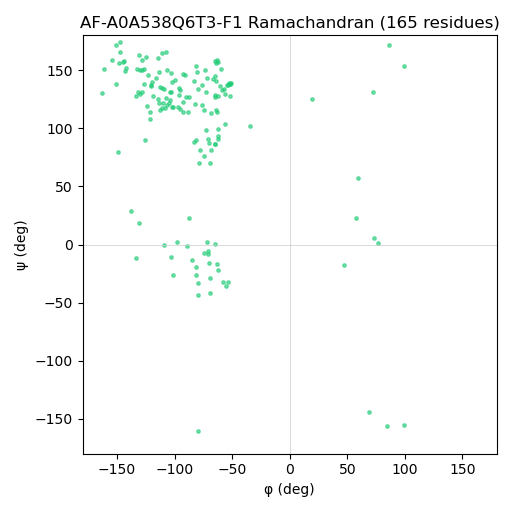7.343 -2.934 16.077 1.00 94.81 123 ILE A C 1
ATOM 888 O O . ILE A 1 123 ? -7.413 -2.357 14.992 1.00 94.81 123 ILE A O 1
ATOM 892 N N . GLN A 1 124 ? -6.173 -3.168 16.675 1.00 95.38 124 GLN A N 1
ATOM 893 C CA . GLN A 1 124 ? -4.912 -2.976 15.965 1.00 95.38 124 GLN A CA 1
ATOM 894 C C . GLN A 1 124 ? -4.696 -4.148 15.006 1.00 95.38 124 GLN A C 1
ATOM 896 O O . GLN A 1 124 ? -4.623 -5.297 15.438 1.00 95.38 124 GLN A O 1
ATOM 901 N N . ARG A 1 125 ? -4.588 -3.842 13.715 1.00 95.50 125 ARG A N 1
ATOM 902 C CA . ARG A 1 125 ? -4.346 -4.806 12.639 1.00 95.50 125 ARG A CA 1
ATOM 903 C C . ARG A 1 125 ? -2.954 -4.625 12.051 1.00 95.50 125 ARG A C 1
ATOM 905 O O . ARG A 1 125 ? -2.331 -3.578 12.232 1.00 95.50 125 ARG A O 1
ATOM 912 N N . ASN A 1 126 ? -2.486 -5.613 11.303 1.00 95.50 126 ASN A N 1
ATOM 913 C CA . ASN A 1 126 ? -1.241 -5.508 10.556 1.00 95.50 126 ASN A CA 1
ATOM 914 C C . ASN A 1 126 ? -1.542 -5.084 9.120 1.00 95.50 126 ASN A C 1
ATOM 916 O O . ASN A 1 126 ? -2.177 -5.823 8.382 1.00 95.50 126 ASN A O 1
ATOM 920 N N . MET A 1 127 ? -1.080 -3.915 8.698 1.00 96.62 127 MET A N 1
ATOM 921 C CA . MET A 1 127 ? -1.137 -3.494 7.303 1.00 96.62 127 MET A CA 1
ATOM 922 C C . MET A 1 127 ? 0.193 -3.789 6.619 1.00 96.62 127 MET A C 1
ATOM 924 O O . MET A 1 127 ? 1.256 -3.396 7.096 1.00 96.62 127 MET A O 1
ATOM 928 N N . THR A 1 128 ? 0.144 -4.469 5.479 1.00 97.00 128 THR A N 1
ATOM 929 C CA . THR A 1 128 ? 1.327 -4.735 4.654 1.00 97.00 128 THR A CA 1
ATOM 930 C C . THR A 1 128 ? 1.088 -4.202 3.253 1.00 97.00 128 THR A C 1
ATOM 932 O O . THR A 1 128 ? 0.150 -4.618 2.575 1.00 97.00 128 THR A O 1
ATOM 935 N N . VAL A 1 129 ? 1.929 -3.257 2.839 1.00 97.50 129 VAL A N 1
ATOM 936 C CA . VAL A 1 129 ? 1.960 -2.734 1.472 1.00 97.50 129 VAL A CA 1
ATOM 937 C C . VAL A 1 129 ? 2.983 -3.559 0.713 1.00 97.50 129 VAL A C 1
ATOM 939 O O . VAL A 1 129 ? 4.164 -3.504 1.046 1.00 97.50 129 VAL A O 1
ATOM 942 N N . VAL A 1 130 ? 2.536 -4.323 -0.276 1.00 96.88 130 VAL A N 1
ATOM 943 C CA . VAL A 1 130 ? 3.384 -5.165 -1.123 1.00 96.88 130 VAL A CA 1
ATOM 944 C C . VAL A 1 130 ? 3.369 -4.605 -2.538 1.00 96.88 130 VAL A C 1
ATOM 946 O O . VAL A 1 130 ? 2.314 -4.225 -3.050 1.00 96.88 130 VAL A O 1
ATOM 949 N N . VAL A 1 131 ? 4.540 -4.532 -3.156 1.00 96.81 131 VAL A N 1
ATOM 950 C CA . VAL A 1 131 ? 4.715 -4.081 -4.535 1.00 96.81 131 VAL A CA 1
ATOM 951 C C . VAL A 1 131 ? 5.316 -5.214 -5.333 1.00 96.81 131 VAL A C 1
ATOM 953 O O . VAL A 1 131 ? 6.340 -5.767 -4.938 1.00 96.81 131 VAL A O 1
ATOM 956 N N . PHE A 1 132 ? 4.668 -5.526 -6.443 1.00 94.69 132 PHE A N 1
ATOM 957 C CA . PHE A 1 132 ? 4.997 -6.615 -7.341 1.00 94.69 132 PHE A CA 1
ATOM 958 C C . PHE A 1 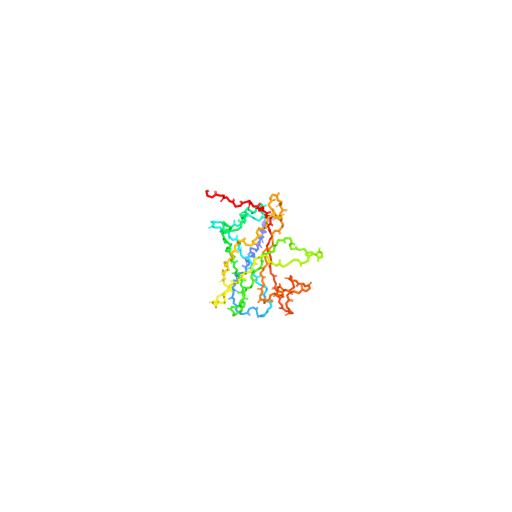132 ? 5.391 -6.067 -8.713 1.00 94.69 132 PHE A C 1
ATOM 960 O O . PHE A 1 132 ? 4.796 -5.093 -9.180 1.00 94.69 132 PHE A O 1
ATOM 967 N N . ASP A 1 133 ? 6.363 -6.709 -9.352 1.00 92.19 133 ASP A N 1
ATOM 968 C CA . ASP A 1 133 ? 6.781 -6.435 -10.739 1.00 92.19 133 ASP A CA 1
ATOM 969 C C . ASP A 1 133 ? 5.889 -7.115 -11.791 1.00 92.19 133 ASP A C 1
ATOM 971 O O . ASP A 1 133 ? 5.844 -6.716 -12.947 1.00 92.19 133 ASP A O 1
ATOM 975 N N . ARG A 1 134 ? 5.135 -8.137 -11.388 1.00 91.12 134 ARG A N 1
ATOM 976 C CA . ARG A 1 134 ? 4.160 -8.849 -12.219 1.00 91.12 134 ARG A CA 1
ATOM 977 C C . ARG A 1 134 ? 2.801 -8.836 -11.553 1.00 91.12 134 ARG A C 1
ATOM 979 O O . ARG A 1 134 ? 2.681 -8.630 -10.348 1.00 91.12 134 ARG A O 1
ATOM 986 N N . LEU A 1 135 ? 1.759 -9.085 -12.339 1.00 91.56 135 LEU A N 1
ATOM 987 C CA . LEU A 1 135 ? 0.401 -9.138 -11.815 1.00 91.56 135 LEU A CA 1
ATOM 988 C C . LEU A 1 135 ? 0.282 -10.308 -10.813 1.00 91.56 135 LEU A C 1
ATOM 990 O O . LEU A 1 135 ? 0.420 -11.463 -11.234 1.00 91.56 135 LEU A O 1
ATOM 994 N N . PRO A 1 136 ? 0.027 -10.049 -9.514 1.00 91.50 136 PRO A N 1
ATOM 995 C CA . PRO A 1 136 ? -0.173 -11.111 -8.536 1.00 91.50 136 PRO A CA 1
ATOM 996 C C . PRO A 1 136 ? -1.438 -11.912 -8.844 1.00 91.50 136 PRO A C 1
ATOM 998 O O . PRO A 1 136 ? -2.370 -11.441 -9.502 1.00 91.50 136 PRO A O 1
ATOM 1001 N N . ARG A 1 137 ? -1.497 -13.143 -8.334 1.00 88.31 137 ARG A N 1
ATOM 1002 C CA . ARG A 1 137 ? -2.701 -13.971 -8.433 1.00 88.31 137 ARG A CA 1
ATOM 1003 C C . ARG A 1 137 ? -3.700 -13.488 -7.389 1.00 88.31 137 ARG A C 1
ATOM 1005 O O . ARG A 1 137 ? -3.814 -14.086 -6.337 1.00 88.31 137 ARG A O 1
ATOM 1012 N N . ASP A 1 138 ? -4.437 -12.420 -7.677 1.00 83.88 138 ASP A N 1
ATOM 1013 C CA . ASP A 1 138 ? -5.368 -11.769 -6.730 1.00 83.88 138 ASP A CA 1
ATOM 1014 C C . ASP A 1 138 ? -6.575 -12.631 -6.299 1.00 83.88 138 ASP A C 1
ATOM 1016 O O . ASP A 1 138 ? -7.439 -12.185 -5.542 1.00 83.88 138 ASP A O 1
ATOM 1020 N N . SER A 1 139 ? -6.677 -13.862 -6.800 1.00 79.62 139 SER A N 1
ATOM 1021 C CA . SER A 1 139 ? -7.776 -14.783 -6.527 1.00 79.62 139 SER A CA 1
ATOM 1022 C C . SER A 1 139 ? -7.303 -16.238 -6.527 1.00 79.62 139 SER A C 1
ATOM 1024 O O . SER A 1 139 ? -6.219 -16.564 -7.011 1.00 79.62 139 SER A O 1
ATOM 1026 N N . GLY A 1 140 ? -8.143 -17.126 -5.995 1.00 80.44 140 GLY A N 1
ATOM 1027 C CA . GLY A 1 140 ? -7.878 -18.561 -5.934 1.00 80.44 140 GLY A CA 1
ATOM 1028 C C . GLY A 1 140 ? -7.357 -19.015 -4.573 1.00 80.44 140 GLY A C 1
ATOM 1029 O O . GLY A 1 140 ? -7.632 -18.391 -3.551 1.00 80.44 140 GLY A O 1
ATOM 1030 N N . SER A 1 141 ? -6.633 -20.137 -4.563 1.00 80.31 141 SER A N 1
ATOM 1031 C CA . SER A 1 141 ? -6.156 -20.792 -3.335 1.00 80.31 141 SER A CA 1
ATOM 1032 C C . SER A 1 141 ? -5.062 -20.017 -2.600 1.00 80.31 141 SER A C 1
ATOM 1034 O O . SER A 1 141 ? -4.759 -20.338 -1.456 1.00 80.31 141 SER A O 1
ATOM 1036 N N . ASP A 1 142 ? -4.439 -19.044 -3.265 1.00 86.12 142 ASP A N 1
ATOM 1037 C CA . ASP A 1 142 ? -3.325 -18.279 -2.720 1.00 86.12 142 ASP A CA 1
ATOM 1038 C C . ASP A 1 142 ? -3.322 -16.845 -3.279 1.00 86.12 142 ASP A C 1
ATOM 1040 O O . ASP A 1 142 ? -2.564 -16.544 -4.208 1.00 86.12 142 ASP A O 1
ATOM 1044 N N . PRO A 1 143 ? -4.171 -15.953 -2.734 1.00 85.94 143 PRO A N 1
ATOM 1045 C CA . PRO A 1 143 ? -4.340 -14.593 -3.239 1.00 85.94 143 PRO A CA 1
ATOM 1046 C C . PRO A 1 143 ? -3.142 -13.665 -2.947 1.00 85.94 143 PRO A C 1
ATOM 1048 O O . PRO A 1 143 ? -3.182 -12.473 -3.244 1.00 85.94 143 PRO A O 1
ATOM 1051 N N . GLN A 1 144 ? -2.096 -14.203 -2.315 1.00 88.00 144 GLN A N 1
ATOM 1052 C CA . GLN A 1 144 ? -0.841 -13.525 -1.985 1.00 88.00 144 GLN A CA 1
ATOM 1053 C C . GLN A 1 144 ? 0.326 -14.043 -2.845 1.00 88.00 144 GLN A C 1
ATOM 1055 O O . GLN A 1 144 ? 1.456 -13.580 -2.698 1.00 88.00 144 GLN A O 1
ATOM 1060 N N . SER A 1 145 ? 0.072 -15.011 -3.733 1.00 87.81 145 SER A N 1
ATOM 1061 C CA . SER A 1 145 ? 1.097 -15.595 -4.598 1.00 87.81 145 SER A CA 1
ATOM 1062 C C . SER A 1 145 ? 1.393 -14.763 -5.838 1.00 87.81 145 SER A C 1
ATOM 1064 O O . SER A 1 145 ? 0.543 -14.053 -6.383 1.00 87.81 145 SER A O 1
ATOM 1066 N N . MET A 1 146 ? 2.618 -14.940 -6.323 1.00 88.31 146 MET A N 1
ATOM 1067 C CA . MET A 1 146 ? 3.107 -14.369 -7.567 1.00 88.31 146 MET A CA 1
ATOM 1068 C C . MET A 1 146 ? 3.235 -15.434 -8.658 1.00 88.31 146 MET A C 1
ATOM 1070 O O . MET A 1 146 ? 3.478 -16.604 -8.347 1.00 88.31 146 MET A O 1
ATOM 1074 N N . PRO A 1 147 ? 3.064 -15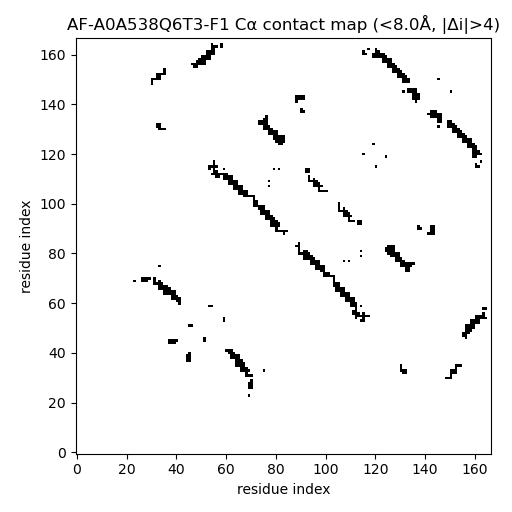.061 -9.941 1.00 86.62 147 PRO A N 1
ATOM 1075 C CA . PRO A 1 147 ? 3.460 -15.920 -11.047 1.00 86.62 147 PRO A CA 1
ATOM 1076 C C . PRO A 1 147 ? 4.980 -16.150 -11.041 1.00 86.62 147 PRO A C 1
ATOM 1078 O O . PRO A 1 147 ? 5.739 -15.358 -10.479 1.00 86.62 147 PRO A O 1
ATOM 1081 N N . ASP A 1 148 ? 5.418 -17.229 -11.692 1.00 86.12 148 ASP A N 1
ATOM 1082 C CA . ASP A 1 148 ? 6.830 -17.613 -11.748 1.00 86.12 148 ASP A CA 1
ATOM 1083 C C . ASP A 1 148 ? 7.707 -16.463 -12.250 1.00 86.12 148 ASP A C 1
ATOM 1085 O O . ASP A 1 148 ? 7.351 -15.770 -13.206 1.00 86.12 148 ASP A O 1
ATOM 1089 N N . GLY A 1 149 ? 8.856 -16.270 -11.600 1.00 84.94 149 GLY A N 1
ATOM 1090 C CA . GLY A 1 149 ? 9.820 -15.217 -11.926 1.00 84.94 149 GLY A CA 1
ATOM 1091 C C . GLY A 1 149 ? 9.395 -13.801 -11.534 1.00 84.94 149 GLY A C 1
ATOM 1092 O O . GLY A 1 149 ? 10.090 -12.867 -11.903 1.00 84.94 149 GLY A O 1
ATOM 1093 N N . GLY A 1 150 ? 8.268 -13.631 -10.839 1.00 87.81 150 GLY A N 1
ATOM 1094 C CA . GLY A 1 150 ? 7.892 -12.349 -10.258 1.00 87.81 150 GLY A CA 1
ATOM 1095 C C . GLY A 1 150 ? 8.562 -12.109 -8.910 1.00 87.81 150 GLY A C 1
ATOM 1096 O O . GLY A 1 150 ? 8.678 -13.020 -8.084 1.00 87.81 150 GLY A O 1
ATOM 1097 N N . LEU A 1 151 ? 8.974 -10.873 -8.680 1.00 90.88 151 LEU A N 1
ATOM 1098 C CA . LEU A 1 151 ? 9.589 -10.402 -7.456 1.00 90.88 151 LEU A CA 1
ATOM 1099 C C . LEU A 1 151 ? 8.691 -9.389 -6.751 1.00 90.88 151 LEU A C 1
ATOM 1101 O O . LEU A 1 151 ? 7.768 -8.792 -7.309 1.00 90.88 151 LEU A O 1
ATOM 1105 N N . SER A 1 152 ? 8.955 -9.211 -5.460 1.00 93.44 152 SER A N 1
ATOM 1106 C CA . SER A 1 152 ? 8.189 -8.278 -4.649 1.00 93.44 152 SER A CA 1
ATOM 1107 C C . SER A 1 152 ? 9.026 -7.651 -3.555 1.00 93.44 152 SER A C 1
ATOM 1109 O O . SER A 1 152 ? 10.007 -8.228 -3.085 1.00 93.44 152 SER A O 1
ATOM 1111 N N . THR A 1 153 ? 8.583 -6.485 -3.113 1.00 95.62 153 THR A N 1
ATOM 1112 C CA . THR A 1 153 ? 9.062 -5.829 -1.902 1.00 95.62 153 THR A CA 1
ATOM 1113 C C . THR A 1 153 ? 7.871 -5.448 -1.039 1.00 95.62 153 THR A C 1
ATOM 1115 O O . THR A 1 153 ? 6.750 -5.325 -1.540 1.00 95.62 153 THR A O 1
ATOM 1118 N N . TYR A 1 154 ? 8.087 -5.243 0.255 1.00 95.69 154 TYR A N 1
ATOM 1119 C CA . TYR A 1 154 ? 7.006 -4.874 1.154 1.00 95.69 154 TYR A CA 1
ATOM 1120 C C . TYR A 1 154 ? 7.438 -3.890 2.233 1.00 95.69 154 TYR A C 1
ATOM 1122 O O . TYR A 1 154 ? 8.609 -3.796 2.604 1.00 95.69 154 TYR A O 1
ATOM 1130 N N . ARG A 1 155 ? 6.448 -3.178 2.771 1.00 95.75 155 ARG A N 1
ATOM 1131 C CA . ARG A 1 155 ? 6.552 -2.398 4.004 1.00 95.75 155 ARG A CA 1
ATOM 1132 C C . ARG A 1 155 ? 5.405 -2.729 4.940 1.00 95.75 155 ARG A C 1
ATOM 1134 O O . ARG A 1 155 ? 4.309 -3.088 4.505 1.00 95.75 155 ARG A O 1
ATOM 1141 N N . PHE A 1 156 ? 5.678 -2.614 6.231 1.00 95.50 156 PHE A N 1
ATOM 1142 C CA . PHE A 1 156 ? 4.784 -3.040 7.295 1.00 95.50 156 PHE A CA 1
ATOM 1143 C C . PHE A 1 156 ? 4.394 -1.871 8.200 1.00 95.50 156 PHE A C 1
ATOM 1145 O O . PHE A 1 156 ? 5.240 -1.060 8.577 1.00 95.50 156 PHE A O 1
ATOM 1152 N N . TYR A 1 157 ? 3.120 -1.843 8.591 1.00 96.44 157 TYR A N 1
ATOM 1153 C CA . TYR A 1 157 ? 2.535 -0.837 9.465 1.00 96.44 157 TYR A CA 1
ATOM 1154 C C . TYR A 1 157 ? 1.505 -1.467 10.413 1.00 96.44 157 TYR A C 1
ATOM 1156 O O . TYR A 1 157 ? 0.781 -2.387 10.045 1.00 96.44 157 TYR A O 1
ATOM 1164 N N . PHE A 1 158 ? 1.347 -0.915 11.608 1.00 96.81 158 PHE A N 1
ATOM 1165 C CA . PHE A 1 158 ? 0.215 -1.160 12.485 1.00 96.81 158 PHE A CA 1
ATOM 1166 C C . PHE A 1 158 ? -0.941 -0.267 12.045 1.00 96.81 158 PHE A C 1
ATOM 1168 O O . PHE A 1 158 ? -0.823 0.954 12.044 1.00 96.81 158 PHE A O 1
ATOM 1175 N N . LEU A 1 159 ? -2.067 -0.864 11.683 1.00 96.12 159 LEU A N 1
ATOM 1176 C CA . LEU A 1 159 ? -3.279 -0.174 11.260 1.00 96.12 159 LEU A CA 1
ATOM 1177 C C . LEU A 1 159 ? -4.242 -0.038 12.437 1.00 96.12 159 LEU A C 1
ATOM 1179 O O . LEU A 1 159 ? -4.500 -1.002 13.159 1.00 96.12 159 LEU A O 1
ATOM 1183 N N . LYS A 1 160 ? -4.811 1.155 12.601 1.00 96.00 160 LYS A N 1
ATOM 1184 C CA . LYS A 1 160 ? -5.933 1.412 13.505 1.00 96.00 160 LYS A CA 1
ATOM 1185 C C . LYS A 1 160 ? -7.105 1.961 12.705 1.00 96.00 160 LYS A C 1
ATOM 1187 O O . LYS A 1 160 ? -7.087 3.111 12.275 1.00 96.00 160 LYS A O 1
ATOM 1192 N N . CYS A 1 161 ? -8.130 1.135 12.531 1.00 96.44 161 CYS A N 1
ATOM 1193 C CA . CYS A 1 161 ? -9.349 1.546 11.852 1.00 96.44 161 CYS A CA 1
ATOM 1194 C C . CYS A 1 161 ? -10.253 2.356 12.783 1.00 96.44 161 CYS A C 1
ATOM 1196 O O . CYS A 1 161 ? -10.496 1.970 13.932 1.00 96.44 161 CYS A O 1
ATOM 1198 N N . GLN A 1 162 ? -10.765 3.469 12.266 1.00 95.00 162 GLN A N 1
ATOM 1199 C CA . GLN A 1 162 ? -11.664 4.375 12.973 1.00 95.00 162 GLN A CA 1
ATOM 1200 C C . GLN A 1 162 ? -13.060 4.361 12.333 1.00 95.00 162 GLN A C 1
ATOM 1202 O O . GLN A 1 162 ? -13.185 4.126 11.125 1.00 95.00 162 GLN A O 1
ATOM 1207 N N . PRO A 1 163 ? -14.132 4.572 13.120 1.00 93.56 163 PRO A N 1
ATOM 1208 C CA . PRO A 1 163 ? -15.451 4.793 12.542 1.00 93.56 163 PRO A CA 1
ATOM 1209 C C . PRO A 1 163 ? -15.418 6.039 11.640 1.00 93.56 163 PRO A C 1
ATOM 1211 O O . PRO A 1 163 ? -14.626 6.942 11.915 1.00 93.56 163 PRO A O 1
ATOM 1214 N N . PRO A 1 164 ? -16.268 6.108 10.598 1.00 88.81 164 PRO A N 1
ATOM 1215 C CA . PRO A 1 164 ? -16.392 7.321 9.799 1.00 88.81 164 PRO A CA 1
ATOM 1216 C C . PRO A 1 164 ? -16.749 8.486 10.724 1.00 88.81 164 PRO A C 1
ATOM 1218 O O . PRO A 1 164 ? -17.685 8.359 11.523 1.00 88.81 164 PRO A O 1
ATOM 1221 N N . GLN A 1 165 ? -16.018 9.595 10.642 1.00 80.38 165 GLN A N 1
ATOM 1222 C CA . GLN A 1 165 ? -16.425 10.816 11.330 1.00 80.38 165 GLN A CA 1
ATOM 1223 C C . GLN A 1 165 ? -17.694 11.325 10.627 1.00 80.38 165 GLN A C 1
ATOM 1225 O O . GLN A 1 165 ? -17.670 11.669 9.447 1.00 80.38 165 GLN A O 1
ATOM 1230 N N . THR A 1 166 ? -18.837 11.299 11.315 1.00 66.50 166 THR A N 1
ATOM 1231 C CA . THR A 1 166 ? -20.066 11.931 10.807 1.00 66.50 166 THR A CA 1
ATOM 1232 C C . THR A 1 166 ? -19.784 13.422 10.583 1.00 66.50 166 THR A C 1
ATOM 1234 O O . THR A 1 166 ? -19.208 14.028 11.490 1.00 66.50 166 THR A O 1
ATOM 1237 N N . PRO A 1 167 ? -20.163 14.020 9.439 1.00 57.97 167 PRO A N 1
ATOM 1238 C CA . PRO A 1 167 ? -20.233 15.472 9.347 1.00 57.97 167 PRO A CA 1
ATOM 1239 C C . PRO A 1 167 ? -21.256 16.051 10.333 1.00 57.97 167 PRO A C 1
ATOM 1241 O O . PRO A 1 167 ? -22.247 15.349 10.651 1.00 57.97 167 PRO A O 1
#

Secondary structure (DSSP, 8-state):
------------------PPP----S---S-PPPEEEEEE-SSSBPPSS--EEEESSGGG-EEEEEEE-S-TTSPEEEEEEES--SSS-PPPSEEEEEPP-SSSEEEEEEE-TTT--GGGBTSEEEEEEEEESS----SSS-TT---TT--EEEEEEEEEEE-----

Nearest PDB structures (foldseek):
  3gew-assembly2_C  TM=4.700E-01  e=2.968E-04  Escherichia coli
  3gew-assembly1_B  TM=4.768E-01  e=3.728E-04  Escherichia coli
  3gfu-assembly1_C  TM=4.698E-01  e=3.521E-04  Escherichia coli
  3f65-assembly4_D  TM=4.188E-01  e=3.142E-04  Escherichia coli
  3f65-assembly5_E  TM=4.334E-01  e=3.728E-04  Escherichia coli

Radius of gyration: 23.28 Å; Cα contacts (8 Å, |Δi|>4): 373; chains: 1; bounding box: 99×36×37 Å

Solvent-accessible surface area (backbone atoms only — not comparable to full-atom values): 9737 Å² total; per-residue (Å²): 134,91,86,84,87,81,83,88,81,84,78,79,78,75,74,78,79,70,74,74,77,87,66,92,67,68,72,50,67,94,74,57,56,38,42,79,76,46,50,23,48,92,86,48,69,59,60,80,50,44,78,43,79,38,31,29,32,86,78,27,50,45,38,40,35,36,35,39,32,56,64,29,76,52,47,37,34,37,35,34,24,70,50,80,51,81,87,68,54,60,52,53,51,29,79,35,50,23,76,54,73,75,44,45,70,43,62,27,66,33,68,27,36,60,63,32,54,84,92,34,49,86,38,84,42,44,32,33,44,35,38,23,54,43,79,56,36,71,59,77,98,43,19,78,40,65,52,91,83,49,42,62,32,76,51,60,30,32,30,35,28,37,73,58,80,78,131

Mean predicted aligned error: 10.59 Å

Sequence (167 aa):
MLGLWPTALGATLGGCVFPPSLQVADDAGVNSPPAILSVLGDQAPLPEPGPVSVERGDAAGSLRVSLIDADIDDPLYVRIFVDYNMPDRLPARIQCAATPNKTAFRTATCSLPGLCMTSDIGIQRNMTVVVFDRLPRDSGSDPQSMPDGGLSTYRFYFLKCQPPQTP

pLDDT: mean 83.35, std 17.87, range [38.59, 97.81]